Protein AF-A0A2N2MBN7-F1 (afdb_monomer_lite)

Secondary structure (DSSP, 8-state):
--TTHHHHHHH-GGGHHHHHHHHHHS-HHHHHHHHHHHHHHHHHHHHH-SSSPPPP--SHHHHT----S-HHHHHHHHHHHHHHHHT--S-HHHHHHHHHHHHHHHHHHHH-

pLDDT: mean 90.23, std 9.57, range [45.06, 97.31]

Sequence (112 aa):
MRLSLIPLFLEHPEYAELVRVVARKLDPAARLTLQCYYSAAVWFQRKYQSGGVPLPNHFSRDLRLESIDNPDDNLRALAQRHKELSGSFANWLGTYQHAAQIWRKGLEYREA

Radius of gyration: 13.36 Å; chains: 1; bounding box: 39×26×34 Å

Foldseek 3Di:
DLLQLLLVCLVCVVCLVVLVVVLVVDDPLVSLSSLLSLQLSQLLCLVPPPDDDHRDNDCCVVLVHDDDPHSLVSLVVSQVSSCVSNVDPDRSSVSSVVSSVVSVVVVVVVVD

Structure (mmCIF, N/CA/C/O backbone):
data_AF-A0A2N2MBN7-F1
#
_entry.id   AF-A0A2N2MBN7-F1
#
loop_
_atom_site.group_PDB
_atom_site.id
_atom_site.type_symbol
_atom_site.label_atom_id
_atom_site.label_alt_id
_atom_site.label_comp_id
_atom_site.label_asym_id
_atom_site.label_entity_id
_atom_site.label_seq_id
_atom_site.pdbx_PDB_ins_code
_atom_site.Cartn_x
_atom_site.Cartn_y
_atom_site.Cartn_z
_atom_site.occupancy
_atom_site.B_iso_or_equiv
_atom_site.auth_seq_id
_atom_site.auth_comp_id
_atom_site.auth_asym_id
_atom_site.auth_atom_id
_atom_site.pdbx_PDB_model_num
ATOM 1 N N . MET A 1 1 ? 4.157 -12.326 8.569 1.00 45.06 1 MET A N 1
ATOM 2 C CA . MET A 1 1 ? 4.504 -12.168 7.138 1.00 45.06 1 MET A CA 1
ATOM 3 C C . MET A 1 1 ? 3.398 -11.407 6.403 1.00 45.06 1 MET A C 1
ATOM 5 O O . MET A 1 1 ? 2.468 -12.028 5.916 1.00 45.06 1 MET A O 1
ATOM 9 N N . ARG A 1 2 ? 3.433 -10.066 6.374 1.00 56.53 2 ARG A N 1
ATOM 10 C CA . ARG A 1 2 ? 2.520 -9.246 5.538 1.00 56.53 2 ARG A CA 1
ATOM 11 C C . ARG A 1 2 ? 3.270 -8.320 4.562 1.00 56.53 2 ARG A C 1
ATOM 13 O O . ARG A 1 2 ? 2.691 -7.888 3.577 1.00 56.53 2 ARG A O 1
ATOM 20 N N . LEU A 1 3 ? 4.569 -8.082 4.781 1.00 60.41 3 LEU A N 1
ATOM 21 C CA . LEU A 1 3 ? 5.411 -7.129 4.032 1.00 60.41 3 LEU A CA 1
ATOM 22 C C . LEU A 1 3 ? 5.719 -7.528 2.580 1.00 60.41 3 LEU A C 1
ATOM 24 O O . LEU A 1 3 ? 6.269 -6.723 1.840 1.00 60.41 3 LEU A O 1
ATOM 28 N N . SER A 1 4 ? 5.372 -8.744 2.160 1.00 75.50 4 SER A N 1
ATOM 29 C CA . SER A 1 4 ? 5.651 -9.254 0.814 1.00 75.50 4 SER A CA 1
ATOM 30 C C . SER A 1 4 ? 4.641 -8.812 -0.247 1.00 75.50 4 SER A C 1
ATOM 32 O O . SER A 1 4 ? 4.919 -8.971 -1.430 1.00 75.50 4 SER A O 1
ATOM 34 N N . LEU A 1 5 ? 3.489 -8.240 0.130 1.00 90.06 5 LEU A N 1
ATOM 35 C CA . LEU A 1 5 ? 2.461 -7.877 -0.857 1.00 90.06 5 LEU A CA 1
ATOM 36 C C . LEU A 1 5 ? 2.878 -6.701 -1.748 1.00 90.06 5 LEU A C 1
ATOM 38 O O . LEU A 1 5 ? 2.551 -6.703 -2.926 1.00 90.06 5 LEU A O 1
ATOM 42 N N . ILE A 1 6 ? 3.602 -5.711 -1.212 1.00 93.25 6 ILE A N 1
ATOM 43 C CA . ILE A 1 6 ? 4.080 -4.576 -2.018 1.00 93.25 6 ILE A CA 1
ATOM 44 C C . ILE A 1 6 ? 5.032 -5.069 -3.126 1.00 93.25 6 ILE A C 1
ATOM 46 O O . ILE A 1 6 ? 4.724 -4.820 -4.289 1.00 93.25 6 ILE A O 1
ATOM 50 N N . PRO A 1 7 ? 6.117 -5.816 -2.816 1.00 92.50 7 PRO A N 1
ATOM 51 C CA . PRO A 1 7 ? 6.957 -6.446 -3.835 1.00 92.50 7 PRO A CA 1
ATOM 52 C C . PRO A 1 7 ? 6.172 -7.318 -4.815 1.00 92.50 7 PRO A C 1
ATOM 54 O O . PRO A 1 7 ? 6.386 -7.213 -6.015 1.00 92.50 7 PRO A O 1
ATOM 57 N N . LEU A 1 8 ? 5.230 -8.132 -4.319 1.00 92.19 8 LEU A N 1
ATOM 58 C CA . LEU A 1 8 ? 4.427 -9.020 -5.160 1.00 92.19 8 LEU A CA 1
ATOM 59 C C . LEU A 1 8 ? 3.694 -8.252 -6.265 1.00 92.19 8 LEU A C 1
ATOM 61 O O . LEU A 1 8 ? 3.762 -8.653 -7.417 1.00 92.19 8 LEU A O 1
ATOM 65 N N . PHE A 1 9 ? 3.015 -7.150 -5.936 1.00 93.25 9 PHE A N 1
ATOM 66 C CA . PHE A 1 9 ? 2.296 -6.362 -6.942 1.00 93.25 9 PHE A CA 1
ATOM 67 C C . PHE A 1 9 ? 3.229 -5.616 -7.898 1.00 93.25 9 PHE A C 1
ATOM 69 O O . PHE A 1 9 ? 2.862 -5.394 -9.046 1.00 93.25 9 PHE A O 1
ATOM 76 N N . LEU A 1 10 ? 4.419 -5.226 -7.435 1.00 91.62 10 LEU A N 1
ATOM 77 C CA . LEU A 1 10 ? 5.422 -4.578 -8.281 1.00 91.62 10 LEU A CA 1
ATOM 78 C C . LEU A 1 10 ? 6.053 -5.553 -9.287 1.00 91.62 10 LEU A C 1
ATOM 80 O O . LEU A 1 10 ? 6.406 -5.136 -10.386 1.00 91.62 10 LEU A O 1
ATOM 84 N N . GLU A 1 11 ? 6.197 -6.830 -8.927 1.00 90.62 11 GLU A N 1
ATOM 85 C CA . GLU A 1 11 ? 6.731 -7.869 -9.821 1.00 90.62 11 GLU A CA 1
ATOM 86 C C . GLU A 1 11 ? 5.658 -8.522 -10.699 1.00 90.62 11 GLU A C 1
ATOM 88 O O . GLU A 1 11 ? 5.946 -8.892 -11.833 1.00 90.62 11 GLU A O 1
ATOM 93 N N . HIS A 1 12 ? 4.429 -8.628 -10.191 1.00 91.12 12 HIS A N 1
ATOM 94 C CA . HIS A 1 12 ? 3.308 -9.301 -10.844 1.00 91.12 12 HIS A CA 1
ATOM 95 C C . HIS A 1 12 ? 2.090 -8.369 -10.964 1.00 91.12 12 HIS A C 1
ATOM 97 O O . HIS A 1 12 ? 1.104 -8.523 -10.222 1.00 91.12 12 HIS A O 1
ATOM 103 N N . PRO A 1 13 ? 2.129 -7.371 -11.871 1.00 91.56 13 PRO A N 1
ATOM 104 C CA . PRO A 1 13 ? 1.030 -6.428 -12.059 1.00 91.56 13 PRO A CA 1
ATOM 105 C C . PRO A 1 13 ? -0.278 -7.097 -12.512 1.00 91.56 13 PRO A C 1
ATOM 107 O O . PRO A 1 13 ? -1.353 -6.544 -12.283 1.00 91.56 13 PRO A O 1
ATOM 110 N N . GLU A 1 14 ? -0.230 -8.309 -13.071 1.00 91.75 14 GLU A N 1
ATOM 111 C CA . GLU A 1 14 ? -1.397 -9.121 -13.432 1.00 91.75 14 GLU A CA 1
ATOM 112 C C . GLU A 1 14 ? -2.330 -9.418 -12.243 1.00 91.75 14 GLU A C 1
ATOM 114 O O . GLU A 1 14 ? -3.539 -9.591 -12.419 1.00 91.75 14 GLU A O 1
ATOM 119 N N . TYR A 1 15 ? -1.814 -9.408 -11.009 1.00 92.19 15 TYR A N 1
ATOM 120 C CA . TYR A 1 15 ? -2.635 -9.598 -9.812 1.00 92.19 15 TYR A CA 1
ATOM 121 C C . TYR A 1 15 ? -3.466 -8.368 -9.426 1.00 92.19 15 TYR A C 1
ATOM 123 O O . TYR A 1 15 ? -4.334 -8.476 -8.551 1.00 92.19 15 TYR A O 1
ATOM 131 N N . ALA A 1 16 ? -3.270 -7.223 -10.090 1.00 91.69 16 ALA A N 1
ATOM 132 C CA . ALA A 1 16 ? -4.084 -6.029 -9.883 1.00 91.69 16 ALA A CA 1
ATOM 133 C C . ALA A 1 16 ? -5.581 -6.296 -10.099 1.00 91.69 16 ALA A C 1
ATOM 135 O O . ALA A 1 16 ? -6.408 -5.824 -9.323 1.00 91.69 16 ALA A O 1
ATOM 136 N N . GLU A 1 17 ? -5.956 -7.131 -11.070 1.00 89.50 17 GLU A N 1
ATOM 137 C CA . GLU A 1 17 ? -7.373 -7.428 -11.312 1.00 89.50 17 GLU A CA 1
ATOM 138 C C . GLU A 1 17 ? -8.003 -8.277 -10.196 1.00 89.50 17 GLU A C 1
ATOM 140 O O . GLU A 1 17 ? -9.179 -8.113 -9.849 1.00 89.50 17 GLU A O 1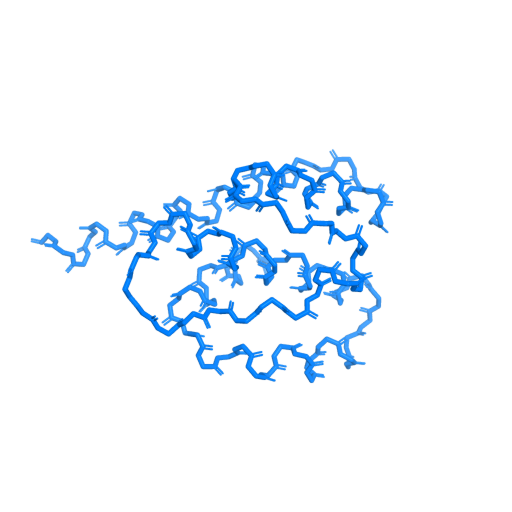
ATOM 145 N N . LEU A 1 18 ? -7.209 -9.140 -9.556 1.00 92.56 18 LEU A N 1
ATOM 146 C CA . LEU A 1 18 ? -7.676 -10.002 -8.471 1.00 92.56 18 LEU A CA 1
ATOM 147 C C . LEU A 1 18 ? -7.826 -9.246 -7.149 1.00 92.56 18 LEU A C 1
ATOM 149 O O . LEU A 1 18 ? -8.672 -9.613 -6.328 1.00 92.56 18 LEU A O 1
ATOM 153 N N . VAL A 1 19 ? -7.059 -8.172 -6.932 1.00 93.69 19 VAL A N 1
ATOM 154 C CA . VAL A 1 19 ? -7.006 -7.481 -5.633 1.00 93.69 19 VAL A CA 1
ATOM 155 C C . VAL A 1 19 ? -8.375 -6.959 -5.192 1.00 93.69 19 VAL A C 1
ATOM 157 O O . VAL A 1 19 ? -8.733 -7.069 -4.018 1.00 93.69 19 VAL A O 1
ATOM 160 N N . ARG A 1 20 ? -9.195 -6.464 -6.130 1.00 92.81 20 ARG A N 1
ATOM 161 C CA . ARG A 1 20 ? -10.557 -5.980 -5.846 1.00 92.81 20 ARG A CA 1
ATOM 162 C C . ARG A 1 20 ? -11.481 -7.113 -5.418 1.00 92.81 20 ARG A C 1
ATOM 164 O O . ARG A 1 20 ? -12.303 -6.927 -4.521 1.00 92.81 20 ARG A O 1
ATOM 171 N N . VAL A 1 21 ? -11.358 -8.276 -6.053 1.00 94.31 21 VAL A N 1
ATOM 172 C CA . VAL A 1 21 ? -12.168 -9.460 -5.740 1.00 94.31 21 VAL A CA 1
ATOM 173 C C . VAL A 1 21 ? -11.782 -10.013 -4.372 1.00 94.31 21 VAL A C 1
ATOM 175 O O . VAL A 1 21 ? -12.660 -10.291 -3.554 1.00 94.31 21 VAL A O 1
ATOM 178 N N . VAL A 1 22 ? -10.480 -10.121 -4.099 1.00 94.62 22 VAL A N 1
ATOM 179 C CA . VAL A 1 22 ? -9.958 -10.604 -2.815 1.00 94.62 22 VAL A CA 1
ATOM 180 C C . VAL A 1 22 ? -10.354 -9.659 -1.684 1.00 94.62 22 VAL A C 1
ATOM 182 O O . VAL A 1 22 ? -10.889 -10.118 -0.678 1.00 94.62 22 VAL A O 1
ATOM 185 N N . ALA A 1 23 ? -10.205 -8.343 -1.867 1.00 94.94 23 ALA A N 1
ATOM 186 C CA . ALA A 1 23 ? -10.566 -7.348 -0.858 1.00 94.94 23 ALA A CA 1
ATOM 187 C C . ALA A 1 23 ? -12.012 -7.511 -0.358 1.00 94.94 23 ALA A C 1
ATOM 189 O O . ALA A 1 23 ? -12.249 -7.448 0.847 1.00 94.94 23 ALA A O 1
ATOM 190 N N . ARG A 1 24 ? -12.976 -7.798 -1.246 1.00 94.75 24 ARG A N 1
ATOM 191 C CA . ARG A 1 24 ? -14.392 -7.995 -0.870 1.00 94.75 24 ARG A CA 1
ATOM 192 C C . ARG A 1 24 ? -14.638 -9.224 0.007 1.00 94.75 24 ARG A C 1
ATOM 194 O O . ARG A 1 24 ? -15.619 -9.236 0.744 1.00 94.75 24 ARG A O 1
ATOM 201 N N . LYS A 1 25 ? -13.777 -10.240 -0.078 1.00 96.44 25 LYS A N 1
ATOM 202 C CA . LYS A 1 25 ? -13.899 -11.503 0.669 1.00 96.44 25 LYS A CA 1
ATOM 203 C C . LYS A 1 25 ? -13.197 -11.467 2.027 1.00 96.44 25 LYS A C 1
ATOM 205 O O . LYS A 1 25 ? -13.480 -12.309 2.871 1.00 96.44 25 LYS A O 1
ATOM 210 N N . LEU A 1 26 ? -12.283 -10.520 2.227 1.00 95.44 26 LEU A N 1
ATOM 211 C CA . LEU A 1 26 ? -11.534 -10.377 3.472 1.00 95.44 26 LEU A CA 1
ATOM 212 C C . LEU A 1 26 ? -12.362 -9.698 4.565 1.00 95.44 26 LEU A C 1
ATOM 214 O O . LEU A 1 26 ? -13.219 -8.849 4.279 1.00 95.44 26 LEU A O 1
ATOM 218 N N . ASP A 1 27 ? -12.033 -10.033 5.815 1.00 96.19 27 ASP A N 1
ATOM 219 C CA . ASP A 1 27 ? -12.470 -9.286 6.990 1.00 96.19 27 ASP A CA 1
ATOM 220 C C . ASP A 1 27 ? -11.987 -7.822 6.920 1.00 96.19 27 ASP A C 1
ATOM 222 O O . ASP A 1 27 ? -11.033 -7.516 6.192 1.00 96.19 27 ASP A O 1
ATOM 226 N N . PRO A 1 28 ? -12.618 -6.891 7.656 1.00 94.50 28 PRO A N 1
ATOM 227 C CA . PRO A 1 28 ? -12.314 -5.466 7.538 1.00 94.50 28 PRO A CA 1
ATOM 228 C C . PRO A 1 28 ? -10.839 -5.101 7.768 1.00 94.50 28 PRO A C 1
ATOM 230 O O . PRO A 1 28 ? -10.309 -4.246 7.058 1.00 94.50 28 PRO A O 1
ATOM 233 N N . ALA A 1 29 ? -10.153 -5.753 8.711 1.00 93.00 29 ALA A N 1
ATOM 234 C CA . ALA A 1 29 ? -8.772 -5.417 9.049 1.00 93.00 29 ALA A CA 1
ATOM 235 C C . ALA A 1 29 ? -7.789 -5.926 7.982 1.00 93.00 29 ALA A C 1
ATOM 237 O O . ALA A 1 29 ? -6.886 -5.195 7.552 1.00 93.00 29 ALA A O 1
ATOM 238 N N . ALA A 1 30 ? -7.972 -7.164 7.513 1.00 94.31 30 ALA A N 1
ATOM 239 C CA . ALA A 1 30 ? -7.177 -7.712 6.417 1.00 94.31 30 ALA A CA 1
ATOM 240 C C . ALA A 1 30 ? -7.445 -6.974 5.098 1.00 94.31 30 ALA A C 1
ATOM 242 O O . ALA A 1 30 ? -6.505 -6.691 4.352 1.00 94.31 30 ALA A O 1
ATOM 243 N N . ARG A 1 31 ? -8.704 -6.597 4.840 1.00 96.25 31 ARG A N 1
ATOM 244 C CA . ARG A 1 31 ? -9.099 -5.772 3.693 1.00 96.25 31 ARG A CA 1
ATOM 245 C C . ARG A 1 31 ? -8.382 -4.430 3.701 1.00 96.25 31 ARG A C 1
ATOM 247 O O . ARG A 1 31 ? -7.773 -4.088 2.693 1.00 96.25 31 ARG A O 1
ATOM 254 N N . LEU A 1 32 ? -8.411 -3.708 4.823 1.00 95.94 32 LEU A N 1
ATOM 255 C CA . LEU A 1 32 ? -7.726 -2.421 4.953 1.00 95.94 32 LEU A CA 1
ATOM 256 C C . LEU A 1 32 ? -6.225 -2.571 4.682 1.00 95.94 32 LEU A C 1
ATOM 258 O O . LEU A 1 32 ? -5.663 -1.823 3.885 1.00 95.94 32 LEU A O 1
ATOM 262 N N . THR A 1 33 ? -5.594 -3.588 5.276 1.00 95.12 33 THR A N 1
ATOM 263 C CA . THR A 1 33 ? -4.167 -3.856 5.051 1.00 95.12 33 THR A CA 1
ATOM 264 C C . THR A 1 33 ? -3.875 -4.104 3.569 1.00 95.12 33 THR A C 1
ATOM 266 O O . THR A 1 33 ? -2.951 -3.504 3.023 1.00 95.12 33 THR A O 1
ATOM 269 N N . LEU A 1 34 ? -4.670 -4.948 2.900 1.00 96.06 34 LEU A N 1
ATOM 270 C CA . LEU A 1 34 ? -4.513 -5.245 1.475 1.00 96.06 34 LEU A CA 1
ATOM 271 C C . LEU A 1 34 ? -4.676 -3.985 0.616 1.00 96.06 34 LEU A C 1
ATOM 273 O O . LEU A 1 34 ? -3.841 -3.728 -0.248 1.00 96.06 34 LEU A O 1
ATOM 277 N N . GLN A 1 35 ? -5.719 -3.191 0.866 1.00 96.81 35 GLN A N 1
ATOM 278 C CA . GLN A 1 35 ? -5.990 -1.956 0.128 1.00 96.81 35 GLN A CA 1
ATOM 279 C C . GLN A 1 35 ? -4.851 -0.949 0.283 1.00 96.81 35 GLN A C 1
ATOM 281 O O . GLN A 1 35 ? -4.414 -0.352 -0.704 1.00 96.81 35 GLN A O 1
ATOM 286 N N . CYS A 1 36 ? -4.336 -0.787 1.503 1.00 96.81 36 CYS A N 1
ATOM 287 C CA . CYS A 1 36 ? -3.215 0.099 1.768 1.00 96.81 36 CYS A CA 1
ATOM 288 C C . CYS A 1 36 ? -1.922 -0.407 1.121 1.00 96.81 36 CYS A C 1
ATOM 290 O O . CYS A 1 36 ? -1.210 0.376 0.501 1.00 96.81 36 CYS A O 1
ATOM 292 N N . TYR A 1 37 ? -1.621 -1.704 1.203 1.00 96.12 37 TYR A N 1
ATOM 293 C CA . TYR A 1 37 ? -0.382 -2.256 0.646 1.00 96.12 37 TYR A CA 1
ATOM 294 C C . TYR A 1 37 ? -0.404 -2.222 -0.885 1.00 96.12 37 TYR A C 1
ATOM 296 O O . TYR A 1 37 ? 0.577 -1.819 -1.503 1.00 96.12 37 TYR A O 1
ATOM 304 N N . TYR A 1 38 ? -1.540 -2.548 -1.503 1.00 96.81 38 TYR A N 1
ATOM 305 C CA . TYR A 1 38 ? -1.719 -2.388 -2.944 1.00 96.81 38 TYR A CA 1
ATOM 306 C C . TYR A 1 38 ? -1.570 -0.922 -3.377 1.00 96.81 38 TYR A C 1
ATOM 308 O O . TYR A 1 38 ? -0.837 -0.623 -4.316 1.00 96.81 38 TYR A O 1
ATOM 316 N N . SER A 1 39 ? -2.204 0.012 -2.660 1.00 96.81 39 SER A N 1
ATOM 317 C CA . SER A 1 39 ? -2.081 1.444 -2.971 1.00 96.81 39 SER A CA 1
ATOM 318 C C . SER A 1 39 ? -0.635 1.932 -2.836 1.00 96.81 39 SER A C 1
ATOM 320 O O . SER A 1 39 ? -0.180 2.720 -3.656 1.00 96.81 39 SER A O 1
ATOM 322 N N . ALA A 1 40 ? 0.123 1.433 -1.854 1.00 96.38 40 ALA A N 1
ATOM 323 C CA . ALA A 1 40 ? 1.545 1.742 -1.733 1.00 96.38 40 ALA A CA 1
ATOM 324 C C . ALA A 1 40 ? 2.344 1.231 -2.944 1.00 96.38 40 ALA A C 1
ATOM 326 O O . ALA A 1 40 ? 3.192 1.961 -3.453 1.00 96.38 40 ALA A O 1
ATOM 327 N N . ALA A 1 41 ? 2.048 0.026 -3.445 1.00 95.56 41 ALA A N 1
ATOM 328 C CA . ALA A 1 41 ? 2.675 -0.508 -4.655 1.00 95.56 41 ALA A CA 1
ATOM 329 C C . ALA A 1 41 ? 2.401 0.371 -5.889 1.00 95.56 41 ALA A C 1
ATOM 331 O O . ALA A 1 41 ? 3.336 0.675 -6.623 1.00 95.56 41 ALA A O 1
ATOM 332 N N . VAL A 1 42 ? 1.171 0.870 -6.069 1.00 95.38 42 VAL A N 1
ATOM 333 C CA . VAL A 1 42 ? 0.835 1.826 -7.147 1.00 95.38 42 VAL A CA 1
ATOM 334 C C . VAL A 1 42 ? 1.751 3.055 -7.100 1.00 95.38 42 VAL A C 1
ATOM 336 O O . VAL A 1 42 ? 2.307 3.462 -8.121 1.00 95.38 42 VAL A O 1
ATOM 339 N N . TRP A 1 43 ? 1.945 3.644 -5.916 1.00 95.31 43 TRP A N 1
ATOM 340 C CA . TRP A 1 43 ? 2.791 4.831 -5.763 1.00 95.31 43 TRP A CA 1
ATOM 341 C C . TRP A 1 43 ? 4.277 4.524 -5.938 1.00 95.31 43 TRP A C 1
ATOM 343 O O . TRP A 1 43 ? 4.990 5.302 -6.570 1.00 95.31 43 TRP A O 1
ATOM 353 N N . PHE A 1 44 ? 4.752 3.381 -5.442 1.00 94.69 44 PHE A N 1
ATOM 354 C CA . PHE A 1 44 ? 6.135 2.966 -5.661 1.00 94.69 44 PHE A CA 1
ATOM 355 C C . PHE A 1 44 ? 6.438 2.666 -7.121 1.00 94.69 44 PHE A C 1
ATOM 357 O O . PHE A 1 44 ? 7.518 3.027 -7.581 1.00 94.69 44 PHE A O 1
ATOM 364 N N . GLN A 1 45 ? 5.495 2.078 -7.859 1.00 93.00 45 GLN A N 1
ATOM 365 C CA . GLN A 1 45 ? 5.669 1.864 -9.287 1.00 93.00 45 GLN A CA 1
ATOM 366 C C . GLN A 1 45 ? 5.847 3.201 -10.003 1.00 93.00 45 GLN A C 1
ATOM 368 O O . GLN A 1 45 ? 6.835 3.385 -10.699 1.00 93.00 45 GLN A O 1
ATOM 373 N N . ARG A 1 46 ? 4.971 4.181 -9.742 1.00 91.94 46 ARG A N 1
ATOM 374 C CA . ARG A 1 46 ? 5.109 5.533 -10.314 1.00 91.94 46 ARG A CA 1
ATOM 375 C C . ARG A 1 46 ? 6.428 6.209 -9.942 1.00 91.94 46 ARG A C 1
ATOM 377 O O . ARG A 1 46 ? 6.947 6.997 -10.721 1.00 91.94 46 ARG A O 1
ATOM 384 N N . LYS A 1 47 ? 6.953 5.925 -8.747 1.00 92.31 47 LYS A N 1
ATOM 385 C CA . LYS A 1 47 ? 8.212 6.495 -8.260 1.00 92.31 47 LYS A CA 1
ATOM 386 C C . LYS A 1 47 ? 9.451 5.871 -8.909 1.00 92.31 47 LYS A C 1
ATOM 388 O O . LYS A 1 47 ? 10.422 6.584 -9.136 1.00 92.31 47 LYS A O 1
ATOM 393 N N . TYR A 1 48 ? 9.453 4.557 -9.129 1.00 89.75 48 TYR A N 1
ATOM 394 C CA . TYR A 1 48 ? 10.670 3.804 -9.460 1.00 89.75 48 TYR A CA 1
ATOM 395 C C . TYR A 1 48 ? 10.652 3.115 -10.828 1.00 89.75 48 TYR A C 1
ATOM 397 O O . TYR A 1 48 ? 11.715 2.754 -11.318 1.00 89.75 48 TYR A O 1
ATOM 405 N N . GLN A 1 49 ? 9.489 2.923 -11.449 1.00 81.25 49 GLN A N 1
ATOM 406 C CA . GLN A 1 49 ? 9.351 2.272 -12.751 1.00 81.25 49 GLN A CA 1
ATOM 407 C C . GLN A 1 49 ? 8.669 3.208 -13.745 1.00 81.25 49 GLN A C 1
ATOM 409 O O . GLN A 1 49 ? 7.479 3.494 -13.646 1.00 81.25 49 GLN A O 1
ATOM 414 N N . SER A 1 50 ? 9.427 3.644 -14.748 1.00 66.81 50 SER A N 1
ATOM 415 C CA . SER A 1 50 ? 8.933 4.454 -15.866 1.00 66.81 50 SER A CA 1
ATOM 416 C C . SER A 1 50 ? 8.578 3.630 -17.115 1.00 66.81 50 SER A C 1
ATOM 418 O O . SER A 1 50 ? 8.231 4.205 -18.143 1.00 66.81 50 SER A O 1
ATOM 420 N N . GLY A 1 51 ? 8.609 2.294 -17.042 1.00 66.88 51 GLY A N 1
ATOM 421 C CA . GLY A 1 51 ? 8.276 1.402 -18.156 1.00 66.88 51 GLY A CA 1
ATOM 422 C C . GLY A 1 51 ? 7.806 0.032 -17.671 1.00 66.88 51 GLY A C 1
ATOM 423 O O . GLY A 1 51 ? 8.582 -0.727 -17.101 1.00 66.88 51 GLY A O 1
ATOM 424 N N . GLY A 1 52 ? 6.522 -0.267 -17.865 1.00 75.69 52 GLY A N 1
ATOM 425 C CA . GLY A 1 52 ? 5.852 -1.492 -17.424 1.00 75.69 52 GLY A CA 1
ATOM 426 C C . GLY A 1 52 ? 4.331 -1.329 -17.479 1.00 75.69 52 GLY A C 1
ATOM 427 O O . GLY A 1 52 ? 3.835 -0.228 -17.724 1.00 75.69 52 GLY A O 1
ATOM 428 N N . VAL A 1 53 ? 3.576 -2.411 -17.259 1.00 85.19 53 VAL A N 1
ATOM 429 C CA . VAL A 1 53 ? 2.111 -2.318 -17.137 1.00 85.19 53 VAL A CA 1
ATOM 430 C C . VAL A 1 53 ? 1.782 -1.546 -15.853 1.00 85.19 53 VAL A C 1
ATOM 432 O O . VAL A 1 53 ? 2.175 -1.988 -14.768 1.00 85.19 53 VAL A O 1
ATOM 435 N N . PRO A 1 54 ? 1.090 -0.395 -15.939 1.00 89.81 54 PRO A N 1
ATOM 436 C CA . PRO A 1 54 ? 0.819 0.421 -14.770 1.00 89.81 54 PRO A CA 1
ATOM 437 C C . PRO A 1 54 ? -0.199 -0.265 -13.856 1.00 89.81 54 PRO A C 1
ATOM 439 O O . PRO A 1 54 ? -1.252 -0.717 -14.303 1.00 89.81 54 PRO A O 1
ATOM 442 N N . LEU A 1 55 ? 0.085 -0.279 -12.558 1.00 93.25 55 LEU A N 1
ATOM 443 C CA . LEU A 1 55 ? -0.834 -0.710 -11.523 1.00 93.25 55 LEU A CA 1
ATOM 444 C C . LEU A 1 55 ? -1.982 0.307 -11.430 1.00 93.25 55 LEU A C 1
ATOM 446 O O . LEU A 1 55 ? -1.756 1.484 -11.112 1.00 93.25 55 LEU A O 1
ATOM 450 N N . PRO A 1 56 ? -3.230 -0.110 -11.689 1.00 93.50 56 PRO A N 1
ATOM 451 C CA . PRO A 1 56 ? -4.373 0.783 -11.631 1.00 93.50 56 PRO A CA 1
ATOM 452 C C . PRO A 1 56 ? -4.654 1.215 -10.193 1.00 93.50 56 PRO A C 1
ATOM 454 O O . PRO A 1 56 ? -4.635 0.418 -9.254 1.00 93.50 56 PRO A O 1
ATOM 457 N N . ASN A 1 57 ? -4.995 2.487 -10.007 1.00 92.81 57 ASN A N 1
ATOM 458 C CA . ASN A 1 57 ? -5.415 2.983 -8.705 1.00 92.81 57 ASN A CA 1
ATOM 459 C C . ASN A 1 57 ? -6.861 2.549 -8.408 1.00 92.81 57 ASN A C 1
ATOM 461 O O . ASN A 1 57 ? -7.817 3.173 -8.862 1.00 92.81 57 ASN A O 1
ATOM 465 N N . HIS A 1 58 ? -7.020 1.461 -7.655 1.00 94.62 58 HIS A N 1
ATOM 466 C CA . HIS A 1 58 ? -8.333 0.904 -7.322 1.00 94.62 58 HIS A CA 1
ATOM 467 C C . HIS A 1 58 ? -8.957 1.467 -6.047 1.00 94.62 58 HIS A C 1
ATOM 469 O O . HIS A 1 58 ? -10.181 1.479 -5.942 1.00 94.62 58 HIS A O 1
ATOM 475 N N . PHE A 1 59 ? -8.145 1.902 -5.081 1.00 95.69 59 PHE A N 1
ATOM 476 C CA . PHE A 1 59 ? -8.616 2.122 -3.712 1.00 95.69 59 PHE A CA 1
ATOM 477 C C . PHE A 1 59 ? -8.468 3.557 -3.208 1.00 95.69 59 PHE A C 1
ATOM 479 O O . PHE A 1 59 ? -8.939 3.827 -2.109 1.00 95.69 59 PHE A O 1
ATOM 486 N N . SER A 1 60 ? -7.894 4.503 -3.965 1.00 92.56 60 SER A N 1
ATOM 487 C CA . SER A 1 60 ? -7.807 5.898 -3.491 1.00 92.56 60 SER A CA 1
ATOM 488 C C . SER A 1 60 ? -9.167 6.483 -3.117 1.00 92.56 60 SER A C 1
ATOM 490 O O . SER A 1 60 ? -9.284 7.109 -2.068 1.00 92.56 60 SER A O 1
ATOM 492 N N . ARG A 1 61 ? -10.217 6.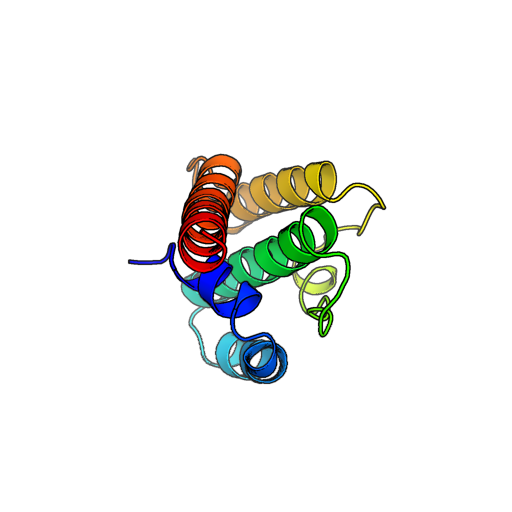218 -3.906 1.00 92.38 61 ARG A N 1
ATOM 493 C CA . ARG A 1 61 ? -11.578 6.671 -3.578 1.00 92.38 61 ARG A CA 1
ATOM 494 C C . ARG A 1 61 ? -12.099 6.031 -2.288 1.00 92.38 61 ARG A C 1
ATOM 496 O O . ARG A 1 61 ? -12.623 6.740 -1.433 1.00 92.38 61 ARG A O 1
ATOM 503 N N . ASP A 1 62 ? -11.917 4.721 -2.132 1.00 92.25 62 ASP A N 1
ATOM 504 C CA . ASP A 1 62 ? -12.374 3.971 -0.953 1.00 92.25 62 ASP A CA 1
ATOM 505 C C . ASP A 1 62 ? -11.641 4.414 0.322 1.00 92.25 62 ASP A C 1
ATOM 507 O O . ASP A 1 62 ? -12.244 4.548 1.387 1.00 92.25 62 ASP A O 1
ATOM 511 N N . LEU A 1 63 ? -10.344 4.706 0.203 1.00 94.06 63 LEU A N 1
ATOM 512 C CA . LEU A 1 63 ? -9.498 5.196 1.290 1.00 94.06 63 LEU A CA 1
ATOM 513 C C . LEU A 1 63 ? -9.673 6.699 1.555 1.00 94.06 63 LEU A C 1
ATOM 515 O O . LEU A 1 63 ? -9.160 7.192 2.561 1.00 94.06 63 LEU A O 1
ATOM 519 N N . ARG A 1 64 ? -10.437 7.410 0.712 1.00 94.69 64 ARG A N 1
ATOM 520 C CA . ARG A 1 64 ? -10.610 8.874 0.728 1.00 94.69 64 ARG A CA 1
ATOM 521 C C . ARG A 1 64 ? -9.276 9.620 0.624 1.00 94.69 64 ARG A C 1
ATOM 523 O O . ARG A 1 64 ? -9.005 10.532 1.396 1.00 94.69 64 ARG A O 1
ATOM 530 N N . LEU A 1 65 ? -8.439 9.183 -0.310 1.00 92.81 65 LEU A N 1
ATOM 531 C CA . LEU A 1 65 ? -7.160 9.801 -0.636 1.00 92.81 65 LEU A CA 1
ATOM 532 C C . LEU A 1 65 ? -7.285 10.581 -1.939 1.00 92.81 65 LEU A C 1
ATOM 534 O O . LEU A 1 65 ? -7.708 10.031 -2.960 1.00 92.81 65 LEU A O 1
ATOM 538 N N . GLU A 1 66 ? -6.856 11.835 -1.913 1.00 89.50 66 GLU A N 1
ATOM 539 C CA . GLU A 1 66 ? -6.631 12.609 -3.127 1.00 89.50 66 GLU A CA 1
ATOM 540 C C . GLU A 1 66 ? -5.310 12.165 -3.752 1.00 89.50 66 GLU A C 1
ATOM 542 O O . GLU A 1 66 ? -4.302 12.011 -3.064 1.00 89.50 66 GLU A O 1
ATOM 547 N N . SER A 1 67 ? -5.334 11.883 -5.054 1.00 78.81 67 SER A N 1
ATOM 548 C CA . SER A 1 67 ? -4.118 11.550 -5.794 1.00 78.81 67 SER A CA 1
ATOM 549 C C . SER A 1 67 ? -3.457 12.846 -6.235 1.00 78.81 67 SER A C 1
ATOM 551 O O . SER A 1 67 ? -3.993 13.535 -7.098 1.00 78.81 67 SER A O 1
ATOM 553 N N . ILE A 1 68 ? -2.311 13.159 -5.645 1.00 85.75 68 ILE A N 1
ATOM 554 C CA . ILE A 1 68 ? -1.457 14.283 -6.049 1.00 85.75 68 ILE A CA 1
ATOM 555 C C . ILE A 1 68 ? -0.329 13.794 -6.962 1.00 85.75 68 ILE A C 1
ATOM 557 O O . ILE A 1 68 ? -0.061 12.594 -7.033 1.00 85.75 68 ILE A O 1
ATOM 561 N N . ASP A 1 69 ? 0.350 14.698 -7.665 1.00 86.19 69 ASP A N 1
ATOM 562 C CA . ASP A 1 69 ? 1.374 14.298 -8.642 1.00 86.19 69 ASP A CA 1
ATOM 563 C C . ASP A 1 69 ? 2.626 13.692 -7.991 1.00 86.19 69 ASP A C 1
ATOM 565 O O . ASP A 1 69 ? 3.306 12.876 -8.609 1.00 86.19 69 ASP A O 1
ATOM 569 N N . ASN A 1 70 ? 2.914 14.022 -6.727 1.00 92.62 70 ASN A N 1
ATOM 570 C CA . ASN A 1 70 ? 4.095 13.531 -6.019 1.00 92.62 70 ASN A CA 1
ATOM 571 C C . ASN A 1 70 ? 3.845 12.166 -5.335 1.00 92.62 70 ASN A C 1
ATOM 573 O O . ASN A 1 70 ? 3.096 12.098 -4.352 1.00 92.62 70 ASN A O 1
ATOM 577 N N . PRO A 1 71 ? 4.499 11.064 -5.766 1.00 93.50 71 PRO A N 1
ATOM 578 C CA . PRO A 1 71 ? 4.326 9.749 -5.147 1.00 93.50 71 PRO A CA 1
ATOM 579 C C . PRO A 1 71 ? 4.727 9.695 -3.667 1.00 93.50 71 PRO A C 1
ATOM 581 O O . PRO A 1 71 ? 4.109 8.958 -2.900 1.00 93.50 71 PRO A O 1
ATOM 584 N N . ASP A 1 72 ? 5.731 10.468 -3.242 1.00 95.06 72 ASP A N 1
ATOM 585 C CA . ASP A 1 72 ? 6.171 10.478 -1.842 1.00 95.06 72 ASP A CA 1
ATOM 586 C C . ASP A 1 72 ? 5.122 11.088 -0.913 1.00 95.06 72 ASP A C 1
ATOM 588 O O . ASP A 1 72 ? 4.878 10.572 0.180 1.00 95.06 72 ASP A O 1
ATOM 592 N N . ASP A 1 73 ? 4.456 12.148 -1.360 1.00 95.81 73 ASP A N 1
ATOM 593 C CA . ASP A 1 73 ? 3.390 12.775 -0.586 1.00 95.81 73 ASP A CA 1
ATOM 594 C C . ASP A 1 73 ? 2.142 11.883 -0.538 1.00 95.81 73 ASP A C 1
ATOM 596 O O . ASP A 1 73 ? 1.554 11.713 0.532 1.00 95.81 73 ASP A O 1
ATOM 600 N N . ASN A 1 74 ? 1.810 11.197 -1.640 1.00 95.88 74 ASN A N 1
ATOM 601 C CA . ASN A 1 74 ? 0.761 10.172 -1.639 1.00 95.88 74 ASN A CA 1
ATOM 602 C C . ASN A 1 74 ? 1.059 9.034 -0.648 1.00 95.88 74 ASN A C 1
ATOM 604 O O . ASN A 1 74 ? 0.162 8.580 0.064 1.00 95.88 74 ASN A O 1
ATOM 608 N N . LEU A 1 75 ? 2.313 8.571 -0.564 1.00 96.75 75 LEU A N 1
ATOM 609 C CA . LEU A 1 75 ? 2.725 7.529 0.385 1.00 96.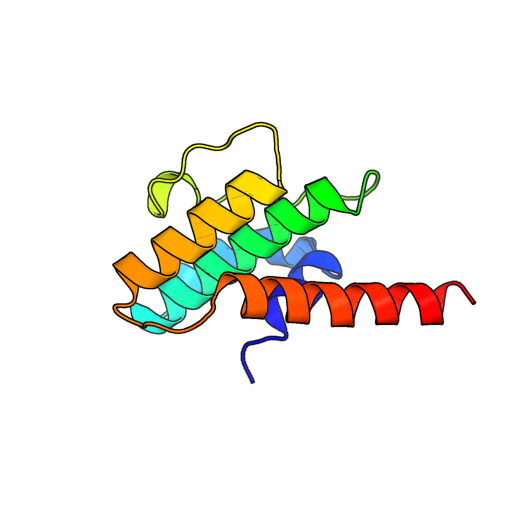75 75 LEU A CA 1
ATOM 610 C C . LEU A 1 75 ? 2.607 7.998 1.841 1.00 96.75 75 LEU A C 1
ATOM 612 O O . LEU A 1 75 ? 2.159 7.226 2.695 1.00 96.75 75 LEU A O 1
ATOM 616 N N . ARG A 1 76 ? 2.967 9.255 2.135 1.00 96.94 76 ARG A N 1
ATOM 617 C CA . ARG A 1 76 ? 2.779 9.858 3.467 1.00 96.94 76 ARG A CA 1
ATOM 618 C C . ARG A 1 76 ? 1.300 9.954 3.831 1.00 96.94 76 ARG A C 1
ATOM 620 O O . ARG A 1 76 ? 0.918 9.501 4.911 1.00 96.94 76 ARG A O 1
ATOM 627 N N . ALA A 1 77 ? 0.471 10.471 2.924 1.00 96.81 77 ALA A N 1
ATOM 628 C CA . ALA A 1 77 ? -0.974 10.576 3.118 1.00 96.81 77 ALA A CA 1
ATOM 629 C C . ALA A 1 77 ? -1.614 9.196 3.340 1.00 96.81 77 ALA A C 1
ATOM 631 O O . ALA A 1 77 ? -2.395 9.007 4.271 1.00 96.81 77 ALA A O 1
ATOM 632 N N . LEU A 1 78 ? -1.215 8.195 2.553 1.00 97.31 78 LEU A N 1
ATOM 633 C CA . LEU A 1 78 ? -1.663 6.813 2.703 1.00 97.31 78 LEU A CA 1
ATOM 634 C C . LEU A 1 78 ? -1.266 6.207 4.056 1.00 97.31 78 LEU A C 1
ATOM 636 O O . LEU A 1 78 ? -2.071 5.515 4.678 1.00 97.31 78 LEU A O 1
ATOM 640 N N . ALA A 1 79 ? -0.035 6.431 4.519 1.00 96.75 79 ALA A N 1
ATOM 641 C CA . ALA A 1 79 ? 0.431 5.930 5.811 1.00 96.75 79 ALA A CA 1
ATOM 642 C C . ALA A 1 79 ? -0.342 6.555 6.979 1.00 96.75 79 ALA A C 1
ATOM 644 O O . ALA A 1 79 ? -0.766 5.841 7.892 1.00 96.75 79 ALA A O 1
ATOM 645 N N . GLN A 1 80 ? -0.569 7.868 6.917 1.00 96.69 80 GLN A N 1
ATOM 646 C CA . GLN A 1 80 ? -1.390 8.584 7.885 1.00 96.69 80 GLN A CA 1
ATOM 647 C C . GLN A 1 80 ? -2.829 8.053 7.881 1.00 96.69 80 GLN A C 1
ATOM 649 O O . GLN A 1 80 ? -3.379 7.723 8.932 1.00 96.69 80 GLN A O 1
ATOM 654 N N . ARG A 1 81 ? -3.404 7.845 6.693 1.00 96.69 81 ARG A N 1
ATOM 655 C CA . ARG A 1 81 ? -4.751 7.299 6.554 1.00 96.69 81 ARG A CA 1
ATOM 656 C C . ARG A 1 81 ? -4.874 5.867 7.070 1.00 96.69 81 ARG A C 1
ATOM 658 O O . ARG A 1 81 ? -5.873 5.526 7.697 1.00 96.69 81 ARG A O 1
ATOM 665 N N . HIS A 1 82 ? -3.860 5.029 6.851 1.00 96.50 82 HIS A N 1
ATOM 666 C CA . HIS A 1 82 ? -3.833 3.670 7.392 1.00 96.50 82 HIS A CA 1
ATOM 667 C C . HIS A 1 82 ? -3.828 3.694 8.924 1.00 96.50 82 HIS A C 1
ATOM 669 O O . HIS A 1 82 ? -4.618 2.982 9.536 1.00 96.50 82 HIS A O 1
ATOM 675 N N . LYS A 1 83 ? -3.019 4.566 9.544 1.00 96.56 83 LYS A N 1
ATOM 676 C CA . LYS A 1 83 ? -3.011 4.771 11.002 1.00 96.56 83 LYS A CA 1
ATOM 677 C C . LYS A 1 83 ? -4.394 5.151 11.534 1.00 96.56 83 LYS A C 1
ATOM 679 O O . LYS A 1 83 ? -4.847 4.553 12.506 1.00 96.56 83 LYS A O 1
ATOM 684 N N . GLU A 1 84 ? -5.062 6.108 10.894 1.00 96.50 84 GLU A N 1
ATOM 685 C CA . GLU A 1 84 ? -6.407 6.553 11.283 1.00 96.50 84 GLU A CA 1
ATOM 686 C C . GLU A 1 84 ? -7.440 5.428 11.196 1.00 96.50 84 GLU A C 1
ATOM 688 O O . GLU A 1 84 ? -8.187 5.198 12.143 1.00 96.50 84 GLU A O 1
ATOM 693 N N . LEU A 1 85 ? -7.473 4.713 10.069 1.00 96.00 85 LEU A N 1
ATOM 694 C CA . LEU A 1 85 ? -8.476 3.680 9.814 1.00 96.00 85 LEU A CA 1
ATOM 695 C C . LEU A 1 85 ? -8.231 2.402 10.619 1.00 96.00 85 LEU A C 1
ATOM 697 O O . LEU A 1 85 ? -9.186 1.718 10.978 1.00 96.00 85 LEU A O 1
ATOM 701 N N . SER A 1 86 ? -6.970 2.061 10.894 1.00 94.56 86 SER A N 1
ATOM 702 C CA . SER A 1 86 ? -6.629 0.856 11.647 1.00 94.56 86 SER A CA 1
ATOM 703 C C . SER A 1 86 ? -6.562 1.087 13.160 1.00 94.56 86 SER A C 1
ATOM 705 O O . SER A 1 86 ? -6.407 0.118 13.898 1.00 94.56 86 SER A O 1
ATOM 707 N N . GLY A 1 87 ? -6.543 2.345 13.623 1.00 94.12 87 GLY A N 1
ATOM 708 C CA . GLY A 1 87 ? -6.289 2.708 15.024 1.00 94.12 87 GLY A CA 1
ATOM 709 C C . GLY A 1 87 ? -4.894 2.320 15.537 1.00 94.12 87 GLY A C 1
ATOM 710 O O . GLY A 1 87 ? -4.665 2.296 16.744 1.00 94.12 87 GLY A O 1
ATOM 711 N N . SER A 1 88 ? -3.955 1.984 14.643 1.00 91.69 88 SER A N 1
ATOM 712 C CA . SER A 1 88 ? -2.623 1.489 15.013 1.00 91.69 88 SER A CA 1
ATOM 713 C C . SER A 1 88 ? -1.585 2.588 14.888 1.00 91.69 88 SER A C 1
ATOM 715 O O . SER A 1 88 ? -1.460 3.213 13.837 1.00 91.69 88 SER A O 1
ATOM 717 N N . PHE A 1 89 ? -0.770 2.760 15.927 1.00 90.06 89 PHE A N 1
ATOM 718 C CA . PHE A 1 89 ? 0.336 3.721 15.959 1.00 90.06 89 PHE A CA 1
ATOM 719 C C . PHE A 1 89 ? 1.613 3.220 15.264 1.00 90.06 89 PHE A C 1
ATOM 721 O O . PHE A 1 89 ? 2.677 3.814 15.432 1.00 90.06 89 PHE A O 1
ATOM 728 N N . ALA A 1 90 ? 1.530 2.136 14.487 1.00 90.19 90 ALA A N 1
ATOM 729 C CA . ALA A 1 90 ? 2.662 1.616 13.733 1.00 90.19 90 ALA A CA 1
ATOM 730 C C . ALA A 1 90 ? 3.214 2.643 12.726 1.00 90.19 90 ALA A C 1
ATOM 732 O O . ALA A 1 90 ? 2.480 3.452 12.151 1.00 90.19 90 ALA A O 1
ATOM 733 N 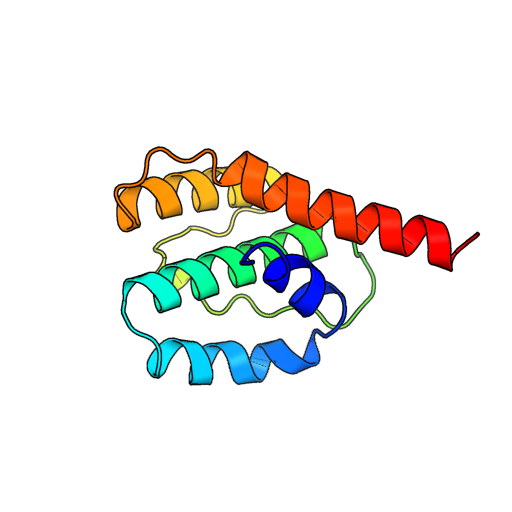N . ASN A 1 91 ? 4.520 2.566 12.455 1.00 92.94 91 ASN A N 1
ATOM 734 C CA . ASN A 1 91 ? 5.153 3.343 11.392 1.00 92.94 91 ASN A CA 1
ATOM 735 C C . ASN A 1 91 ? 4.831 2.731 10.017 1.00 92.94 91 ASN A C 1
ATOM 737 O O . ASN A 1 91 ? 5.648 2.019 9.424 1.00 92.94 91 ASN A O 1
ATOM 741 N N . TRP A 1 92 ? 3.625 2.989 9.510 1.00 95.25 92 TRP A N 1
ATOM 742 C CA . TRP A 1 92 ? 3.169 2.447 8.228 1.00 95.25 92 TRP A CA 1
ATOM 743 C C . TRP A 1 92 ? 4.008 2.928 7.046 1.00 95.25 92 TRP A C 1
ATOM 745 O O . TRP A 1 92 ? 4.314 2.131 6.166 1.00 95.25 92 TRP A O 1
ATOM 755 N N . LEU A 1 93 ? 4.458 4.187 7.046 1.00 96.44 93 LEU A N 1
ATOM 756 C CA . LEU A 1 93 ? 5.323 4.695 5.981 1.00 96.44 93 LEU A CA 1
ATOM 757 C C . LEU A 1 93 ? 6.644 3.921 5.933 1.00 96.44 93 LEU A C 1
ATOM 759 O O . LEU A 1 93 ? 7.020 3.420 4.875 1.00 96.44 93 LEU A O 1
ATOM 763 N N . GLY A 1 94 ? 7.302 3.761 7.085 1.00 95.06 94 GLY A N 1
ATOM 764 C CA . GLY A 1 94 ? 8.527 2.968 7.188 1.00 95.06 94 GLY A CA 1
ATOM 765 C C . GLY A 1 94 ? 8.302 1.508 6.795 1.00 95.06 94 GLY A C 1
ATOM 766 O O . GLY A 1 94 ? 9.137 0.909 6.127 1.00 95.06 94 GLY A O 1
ATOM 767 N N . THR A 1 95 ? 7.133 0.958 7.126 1.00 94.12 95 THR A N 1
ATOM 768 C CA . THR A 1 95 ? 6.720 -0.395 6.730 1.00 94.12 95 THR A CA 1
ATOM 769 C C . THR A 1 95 ? 6.675 -0.543 5.205 1.00 94.12 95 THR A C 1
ATOM 771 O O . THR A 1 95 ? 7.233 -1.491 4.653 1.00 94.12 95 THR A O 1
ATOM 774 N N . TYR A 1 96 ? 6.050 0.412 4.513 1.00 95.31 96 TYR A N 1
ATOM 775 C CA . TYR A 1 96 ? 5.962 0.416 3.053 1.00 95.31 96 TYR A CA 1
ATOM 776 C C . TYR A 1 96 ? 7.330 0.602 2.401 1.00 95.31 96 TYR A C 1
ATOM 778 O O . TYR A 1 96 ? 7.688 -0.135 1.484 1.00 95.31 96 TYR A O 1
ATOM 786 N N . GLN A 1 97 ? 8.105 1.570 2.893 1.00 94.94 97 GLN A N 1
ATOM 787 C CA . GLN A 1 97 ? 9.438 1.879 2.379 1.00 94.94 97 GLN A CA 1
ATOM 788 C C . GLN A 1 97 ? 10.389 0.699 2.540 1.00 94.94 97 GLN A C 1
ATOM 790 O O . GLN A 1 97 ? 11.137 0.394 1.616 1.00 94.94 97 GLN A O 1
ATOM 795 N N . HIS A 1 98 ? 10.329 -0.000 3.674 1.00 93.25 98 HIS A N 1
ATOM 796 C CA . HIS A 1 98 ? 11.137 -1.190 3.901 1.00 93.25 98 HIS A CA 1
ATOM 797 C C . HIS A 1 98 ? 10.802 -2.299 2.896 1.00 93.25 98 HIS A C 1
ATOM 799 O O . HIS A 1 98 ? 11.704 -2.882 2.297 1.00 93.25 98 HIS A O 1
ATOM 805 N N . ALA A 1 99 ? 9.512 -2.541 2.643 1.00 91.81 99 ALA A N 1
ATOM 806 C CA . ALA A 1 99 ? 9.078 -3.510 1.641 1.00 91.81 99 ALA A CA 1
ATOM 807 C C . ALA A 1 99 ? 9.567 -3.140 0.225 1.00 91.81 99 ALA A C 1
ATOM 809 O O . ALA A 1 99 ? 10.116 -3.987 -0.478 1.00 91.81 99 ALA A O 1
ATOM 810 N N . ALA A 1 100 ? 9.452 -1.868 -0.171 1.00 91.12 100 ALA A N 1
ATOM 811 C CA . ALA A 1 100 ? 9.965 -1.391 -1.456 1.00 91.12 100 ALA A CA 1
ATOM 812 C C . ALA A 1 100 ? 11.499 -1.457 -1.548 1.00 91.12 100 ALA A C 1
ATOM 814 O O . ALA A 1 100 ? 12.040 -1.748 -2.610 1.00 91.12 100 ALA A O 1
ATOM 815 N N . GLN A 1 101 ? 12.215 -1.218 -0.446 1.00 91.88 101 GLN A N 1
ATOM 816 C CA . GLN A 1 101 ? 13.673 -1.320 -0.406 1.00 91.88 101 GLN A CA 1
ATOM 817 C C . GLN A 1 101 ? 14.147 -2.760 -0.636 1.00 91.88 101 GLN A C 1
ATOM 819 O O . GLN A 1 101 ? 15.117 -2.962 -1.361 1.00 91.88 101 GLN A O 1
ATOM 824 N N . ILE A 1 102 ? 13.474 -3.752 -0.041 1.00 89.94 102 ILE A N 1
ATOM 825 C CA . ILE A 1 102 ? 13.779 -5.173 -0.276 1.00 89.94 102 ILE A CA 1
ATOM 826 C C . ILE A 1 102 ? 13.604 -5.509 -1.758 1.00 89.94 102 ILE A C 1
ATOM 828 O O . ILE A 1 102 ? 14.500 -6.093 -2.362 1.00 89.94 102 ILE A O 1
ATOM 832 N N . TRP A 1 103 ? 12.484 -5.092 -2.348 1.00 90.00 103 TRP A N 1
ATOM 833 C CA . TRP A 1 103 ? 12.216 -5.291 -3.770 1.00 90.00 103 TRP A CA 1
ATOM 834 C C . TRP A 1 103 ? 13.278 -4.637 -4.664 1.00 90.00 103 TRP A C 1
ATOM 836 O O . TRP A 1 103 ? 13.833 -5.297 -5.538 1.00 90.00 103 TRP A O 1
ATOM 846 N N . ARG A 1 104 ? 13.640 -3.375 -4.391 1.00 90.06 104 ARG A N 1
ATOM 847 C CA . ARG A 1 104 ? 14.690 -2.661 -5.134 1.00 90.06 104 ARG A CA 1
ATOM 848 C C . ARG A 1 104 ? 16.037 -3.376 -5.082 1.00 90.06 104 ARG A C 1
ATOM 850 O O . ARG A 1 104 ? 16.649 -3.566 -6.123 1.00 90.06 104 ARG A O 1
ATOM 857 N N . LYS A 1 105 ? 16.466 -3.822 -3.898 1.00 88.06 105 LYS A N 1
ATOM 858 C CA . LYS A 1 105 ? 17.696 -4.618 -3.763 1.00 88.06 105 LYS A CA 1
ATOM 859 C C . LYS A 1 105 ? 17.627 -5.897 -4.602 1.00 88.06 105 LYS A C 1
ATOM 861 O O . LYS A 1 105 ? 18.608 -6.271 -5.226 1.00 88.06 105 LYS A O 1
ATOM 866 N N . GLY A 1 106 ? 16.470 -6.560 -4.644 1.00 84.75 106 GLY A N 1
ATOM 867 C CA . GLY A 1 106 ? 16.257 -7.745 -5.479 1.00 84.75 106 GLY A CA 1
ATOM 868 C C . GLY A 1 106 ? 16.319 -7.477 -6.989 1.00 84.75 106 GLY A C 1
ATOM 869 O O . GLY A 1 106 ? 16.658 -8.383 -7.745 1.00 84.75 106 GLY A O 1
ATOM 870 N N . LEU A 1 107 ? 16.004 -6.262 -7.450 1.00 83.38 107 LEU A N 1
ATOM 871 C CA . LEU A 1 107 ? 16.235 -5.856 -8.842 1.00 83.38 107 LEU A CA 1
ATOM 872 C C . LEU A 1 107 ? 17.728 -5.664 -9.126 1.00 83.38 107 LEU A C 1
ATOM 874 O O . LEU A 1 107 ? 18.22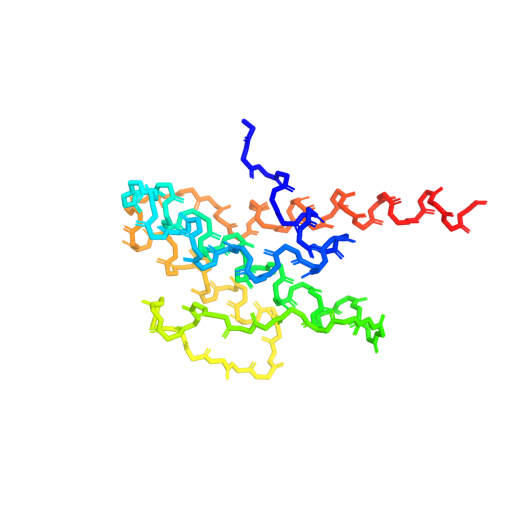3 -6.239 -10.087 1.00 83.38 107 LEU A O 1
ATOM 878 N N . GLU A 1 108 ? 18.447 -4.962 -8.245 1.00 82.38 108 GLU A N 1
ATOM 879 C CA . GLU A 1 108 ? 19.893 -4.713 -8.384 1.00 82.38 108 GLU A CA 1
ATOM 880 C C . GLU A 1 108 ? 20.697 -6.022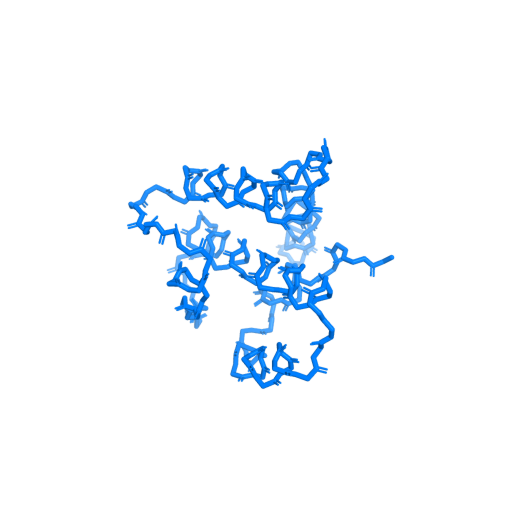 -8.506 1.00 82.38 108 GLU A C 1
ATOM 882 O O . GLU A 1 108 ? 21.612 -6.107 -9.316 1.00 82.38 108 GLU A O 1
ATOM 887 N N . TYR A 1 109 ? 20.324 -7.076 -7.768 1.00 77.31 109 TYR A N 1
ATOM 888 C CA . TYR A 1 109 ? 20.958 -8.399 -7.893 1.00 77.31 109 TYR A CA 1
ATOM 889 C C . TYR A 1 109 ? 20.618 -9.159 -9.184 1.00 77.31 109 TYR A C 1
ATOM 891 O O . TYR A 1 109 ? 21.338 -10.089 -9.526 1.00 77.31 109 TYR A O 1
ATOM 899 N N . ARG A 1 110 ? 19.509 -8.839 -9.864 1.00 71.94 110 ARG A N 1
ATOM 900 C CA . ARG A 1 110 ? 19.110 -9.491 -11.128 1.00 71.94 110 ARG A CA 1
ATOM 901 C C . ARG A 1 110 ? 19.746 -8.833 -12.352 1.00 71.94 110 ARG A C 1
ATOM 903 O O . ARG A 1 110 ? 19.814 -9.466 -13.400 1.00 71.94 110 ARG A O 1
ATOM 910 N N . GLU A 1 111 ? 20.153 -7.574 -12.223 1.00 61.91 111 GLU A N 1
ATOM 911 C CA . GLU A 1 111 ? 20.783 -6.785 -13.287 1.00 61.91 111 GLU A CA 1
ATOM 912 C C . GLU A 1 111 ? 22.325 -6.830 -13.250 1.00 61.91 111 GLU A C 1
ATOM 914 O O . GLU A 1 111 ? 22.957 -6.368 -14.200 1.00 61.91 111 GLU A O 1
ATOM 919 N N . ALA A 1 112 ? 22.917 -7.373 -12.177 1.00 54.62 112 ALA A N 1
ATOM 920 C CA . ALA A 1 112 ? 24.362 -7.551 -11.979 1.00 54.62 112 ALA A CA 1
ATOM 921 C C . ALA A 1 112 ? 24.853 -8.929 -12.449 1.00 54.62 112 ALA A C 1
ATOM 923 O O . ALA A 1 112 ? 25.981 -8.984 -12.991 1.00 54.62 112 ALA A O 1
#